Protein AF-A0A2R6FNK0-F1 (afdb_monomer_lite)

Sequence (117 aa):
MFEALPGGGLLVFLFFALIVTWIVTSADTSTLTVAILGTKPGVAPETGSRIFWGVLQGAFGFGLIVVGGGNALQSAAVITGGPFGVIALIGVVGLIWTVHDTETAGEGTPGVESGDD

Secondary structure (DSSP, 8-state):
-GGGSTTHHHHHHHHHHHHHHHHHHHHHHHHHHHHHHTS-TTSPPPHHHHHHHHHHHHHHHHHHHHHHHHHHHHHHHHHHHHHHHHHHHHHHHHHHHHHHHHHHGGG----------

pLDDT: mean 81.2, std 12.29, range [53.31, 95.69]

Structure (mmCIF, N/CA/C/O backbone):
data_AF-A0A2R6FNK0-F1
#
_entry.id   AF-A0A2R6FNK0-F1
#
loop_
_atom_site.group_PDB
_atom_site.id
_atom_site.type_symbol
_atom_site.label_atom_id
_atom_site.label_alt_id
_atom_site.label_comp_id
_atom_site.label_asym_id
_atom_site.label_entity_id
_atom_site.label_seq_id
_atom_site.pdbx_PDB_ins_code
_atom_site.Cartn_x
_atom_site.Cartn_y
_atom_site.Cartn_z
_atom_site.occupancy
_atom_site.B_iso_or_equiv
_atom_site.auth_seq_id
_atom_site.auth_comp_id
_atom_site.auth_asym_id
_atom_site.auth_atom_id
_atom_site.pdbx_PDB_model_num
ATOM 1 N N . MET A 1 1 ? -1.220 7.413 -27.042 1.00 66.19 1 MET A N 1
ATOM 2 C CA . MET A 1 1 ? -2.007 8.663 -26.899 1.00 66.19 1 MET A CA 1
ATOM 3 C C . MET A 1 1 ? -1.101 9.890 -26.786 1.00 66.19 1 MET A C 1
ATOM 5 O O . MET A 1 1 ? -1.241 10.777 -27.611 1.00 66.19 1 MET A O 1
ATOM 9 N N . PHE A 1 2 ? -0.133 9.934 -25.859 1.00 70.56 2 PHE A N 1
ATOM 10 C CA . PHE A 1 2 ? 0.808 11.067 -25.734 1.00 70.56 2 PHE A CA 1
ATOM 11 C C . PHE A 1 2 ? 1.788 11.239 -26.906 1.00 70.56 2 PHE A C 1
ATOM 13 O O . PHE A 1 2 ? 2.264 12.339 -27.143 1.00 70.56 2 PHE A O 1
ATOM 20 N N . GLU A 1 3 ? 2.035 10.184 -27.681 1.00 67.06 3 GLU A N 1
ATOM 21 C CA . GLU A 1 3 ? 2.871 10.210 -28.893 1.00 67.06 3 GLU A CA 1
ATOM 22 C C . GLU A 1 3 ? 2.307 11.091 -30.023 1.00 67.06 3 GLU A C 1
ATOM 24 O O . GLU A 1 3 ? 3.047 11.502 -30.908 1.00 67.06 3 GLU A O 1
ATOM 29 N N . ALA A 1 4 ? 1.008 11.415 -29.979 1.00 76.75 4 ALA A N 1
ATOM 30 C CA . ALA A 1 4 ? 0.350 12.277 -30.961 1.00 76.75 4 ALA A CA 1
ATOM 31 C C . ALA A 1 4 ? 0.533 13.785 -30.682 1.00 76.75 4 ALA A C 1
ATOM 33 O O . ALA A 1 4 ? 0.077 14.611 -31.470 1.00 76.75 4 ALA A O 1
ATOM 34 N N . LEU A 1 5 ? 1.172 14.159 -29.565 1.00 79.38 5 LEU A N 1
ATOM 35 C CA . LEU A 1 5 ? 1.428 15.551 -29.185 1.00 79.38 5 LEU A CA 1
ATOM 36 C C . LEU A 1 5 ? 2.870 15.963 -29.534 1.00 79.38 5 LEU A C 1
ATOM 38 O O . LEU A 1 5 ? 3.796 15.171 -29.328 1.00 79.38 5 LEU A O 1
ATOM 42 N N . PRO A 1 6 ? 3.108 17.206 -29.996 1.00 70.19 6 PRO A N 1
ATOM 43 C CA . PRO A 1 6 ? 4.465 17.725 -30.145 1.00 70.19 6 PRO A CA 1
ATOM 44 C C . PRO A 1 6 ? 5.153 17.738 -28.768 1.00 70.19 6 PRO A C 1
ATOM 46 O O . PRO A 1 6 ? 4.650 18.339 -27.823 1.00 70.19 6 PRO A O 1
ATOM 49 N N . GLY A 1 7 ? 6.276 17.022 -28.631 1.00 79.88 7 GLY A N 1
ATOM 50 C CA . GLY A 1 7 ? 6.941 16.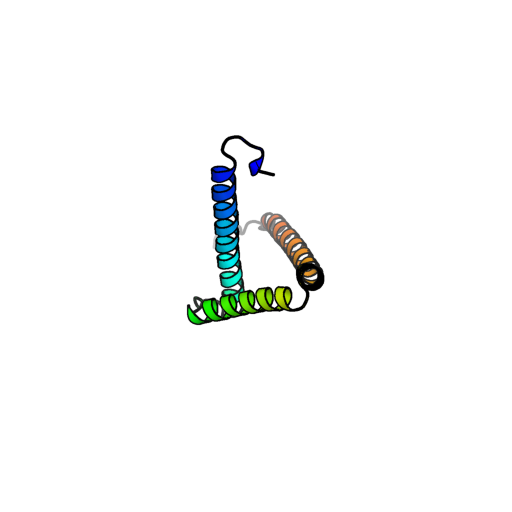793 -27.336 1.00 79.88 7 GLY A CA 1
ATOM 51 C C . GLY A 1 7 ? 6.451 15.559 -26.558 1.00 79.88 7 GLY A C 1
ATOM 52 O O . GLY A 1 7 ? 6.813 15.385 -25.393 1.00 79.88 7 GLY A O 1
ATOM 53 N N . GLY A 1 8 ? 5.672 14.676 -27.192 1.00 79.25 8 GLY A N 1
ATOM 54 C CA . GLY A 1 8 ? 5.079 13.480 -26.586 1.00 79.25 8 GLY A CA 1
ATOM 55 C C . GLY A 1 8 ? 6.053 12.569 -25.836 1.00 79.25 8 GLY A C 1
ATOM 56 O 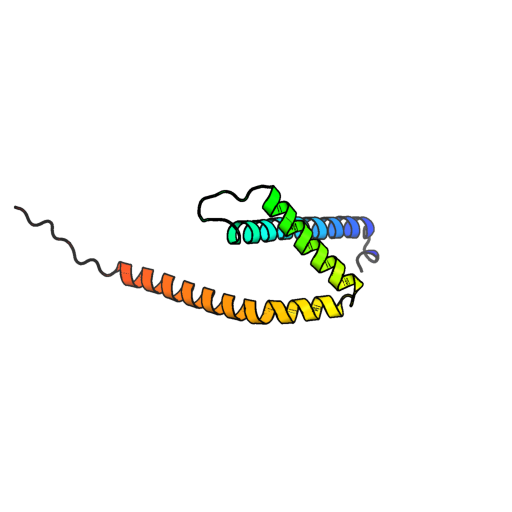O . GLY A 1 8 ? 5.707 12.060 -24.775 1.00 79.25 8 GLY A O 1
ATOM 57 N N . GLY A 1 9 ? 7.293 12.421 -26.315 1.00 83.00 9 GLY A N 1
ATOM 58 C CA . GLY A 1 9 ? 8.316 11.619 -25.632 1.00 83.00 9 GLY A CA 1
ATOM 59 C C . GLY A 1 9 ? 8.661 12.130 -24.226 1.00 83.00 9 GLY A C 1
ATOM 60 O O . GLY A 1 9 ? 8.759 11.337 -23.290 1.00 83.00 9 GLY A O 1
ATOM 61 N N . LEU A 1 10 ? 8.766 13.453 -24.045 1.00 87.38 10 LEU A N 1
ATOM 62 C CA . LEU A 1 10 ? 9.017 14.059 -22.731 1.00 87.38 10 LEU A CA 1
ATOM 63 C C . LEU A 1 10 ? 7.808 13.886 -21.802 1.00 87.38 10 LEU A C 1
ATOM 65 O O . LEU A 1 10 ? 7.973 13.587 -20.622 1.00 87.38 10 LEU A O 1
ATOM 69 N N . LEU A 1 11 ? 6.593 14.030 -22.340 1.00 88.62 11 LEU A N 1
ATOM 70 C CA . LEU A 1 11 ? 5.355 13.831 -21.583 1.00 88.62 11 LEU A CA 1
ATOM 71 C C . LEU A 1 11 ? 5.185 12.377 -21.134 1.00 88.62 11 LEU A C 1
ATOM 73 O O . LEU A 1 11 ? 4.793 12.151 -19.995 1.00 88.62 11 LEU A O 1
ATOM 77 N N . VAL A 1 12 ? 5.521 11.397 -21.980 1.00 90.19 12 VAL A N 1
ATOM 78 C CA . VAL A 1 12 ? 5.518 9.972 -21.603 1.00 90.19 12 VAL A CA 1
ATOM 79 C C . VAL A 1 12 ? 6.504 9.715 -20.468 1.00 90.19 12 VAL A C 1
ATOM 81 O O . VAL A 1 12 ? 6.143 9.059 -19.494 1.00 90.19 12 VAL A O 1
ATOM 84 N N . PHE A 1 13 ? 7.720 10.261 -20.559 1.00 90.00 13 PHE A N 1
ATOM 85 C CA . PHE A 1 13 ? 8.716 10.132 -19.498 1.00 90.00 13 PHE A CA 1
ATOM 86 C C . PHE A 1 13 ? 8.227 10.738 -18.176 1.00 90.00 13 PHE A C 1
ATOM 88 O O . PHE A 1 13 ? 8.274 10.078 -17.138 1.00 90.00 13 PHE A O 1
ATOM 95 N N . LEU A 1 14 ? 7.711 11.970 -18.214 1.00 92.19 14 LEU A N 1
ATOM 96 C CA . LEU A 1 14 ? 7.224 12.663 -17.023 1.00 92.19 14 LEU A CA 1
ATOM 97 C C . LEU A 1 14 ? 6.013 11.950 -16.408 1.00 92.19 14 LEU A C 1
ATOM 99 O O . LEU A 1 14 ? 5.939 11.792 -15.194 1.00 92.19 14 LEU A O 1
ATOM 103 N N . PHE A 1 15 ? 5.089 11.475 -17.242 1.00 91.38 15 PHE A N 1
ATOM 104 C CA . PHE A 1 15 ? 3.918 10.719 -16.808 1.00 91.38 15 PHE A CA 1
ATOM 105 C C . PHE A 1 15 ? 4.305 9.381 -16.172 1.00 91.38 15 PHE A C 1
ATOM 107 O O . PHE A 1 15 ? 3.781 9.022 -15.119 1.00 91.38 15 PHE A O 1
ATOM 114 N N . PHE A 1 16 ? 5.260 8.666 -16.768 1.00 92.94 16 PHE A N 1
ATOM 115 C CA . PHE A 1 16 ? 5.793 7.437 -16.191 1.00 92.94 16 PHE A CA 1
ATOM 116 C C . P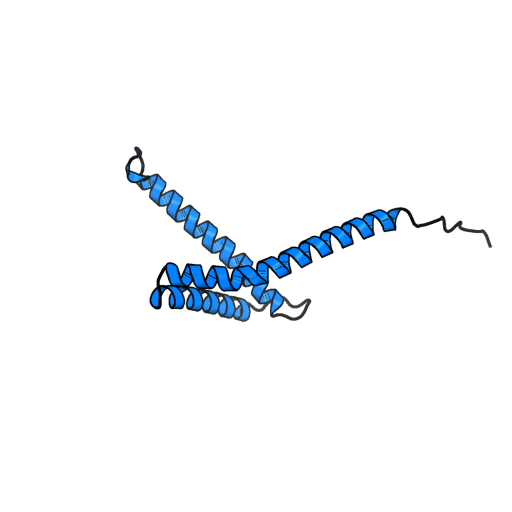HE A 1 16 ? 6.453 7.696 -14.832 1.00 92.94 16 PHE A C 1
ATOM 118 O O . PHE A 1 16 ? 6.138 7.006 -13.864 1.00 92.94 16 PHE A O 1
ATOM 125 N N . ALA A 1 17 ? 7.301 8.725 -14.732 1.00 94.31 17 ALA A N 1
ATOM 126 C CA . ALA A 1 17 ? 7.916 9.122 -13.468 1.00 94.31 17 ALA A CA 1
ATOM 127 C C . ALA A 1 17 ? 6.857 9.459 -12.405 1.00 94.31 17 ALA A C 1
ATOM 129 O O . ALA A 1 17 ? 6.961 9.000 -11.271 1.00 94.31 17 ALA A O 1
ATOM 130 N N . LEU A 1 18 ? 5.801 10.182 -12.788 1.00 94.25 18 LEU A N 1
ATOM 131 C CA . LEU A 1 18 ? 4.699 10.539 -11.899 1.00 94.25 18 LEU A CA 1
ATOM 132 C C . LEU A 1 18 ? 3.976 9.301 -11.352 1.00 94.25 18 LEU A C 1
ATOM 134 O O . LEU A 1 18 ? 3.746 9.212 -10.147 1.00 94.25 18 LEU A O 1
ATOM 138 N N . ILE A 1 19 ? 3.649 8.336 -12.220 1.00 94.50 19 ILE A N 1
ATOM 139 C CA . ILE A 1 19 ? 3.014 7.076 -11.810 1.00 94.50 19 ILE A CA 1
ATOM 140 C C . ILE A 1 19 ? 3.926 6.318 -10.849 1.00 94.50 19 ILE A C 1
ATOM 142 O O . ILE A 1 19 ? 3.463 5.870 -9.802 1.00 94.50 19 ILE A O 1
ATOM 146 N N . VAL A 1 20 ? 5.215 6.190 -11.172 1.00 94.50 20 VAL A N 1
ATOM 147 C CA . VAL A 1 20 ? 6.173 5.473 -10.321 1.00 94.50 20 VAL A CA 1
ATOM 148 C C . VAL A 1 20 ? 6.273 6.131 -8.946 1.00 94.50 20 VAL A C 1
ATOM 150 O O . VAL A 1 20 ? 6.143 5.438 -7.940 1.00 94.50 20 VAL A O 1
ATOM 153 N N . THR A 1 21 ? 6.443 7.453 -8.875 1.00 93.88 21 THR A N 1
ATOM 154 C CA . THR A 1 21 ? 6.509 8.171 -7.594 1.00 93.88 21 THR A CA 1
ATOM 155 C C . THR A 1 21 ? 5.214 8.025 -6.801 1.00 93.88 21 THR A C 1
ATOM 157 O O . THR A 1 21 ? 5.267 7.718 -5.613 1.00 93.88 21 THR A O 1
ATOM 160 N N . TRP A 1 22 ? 4.056 8.175 -7.447 1.00 93.56 22 TRP A N 1
ATOM 161 C CA . TRP A 1 22 ? 2.759 8.021 -6.789 1.00 93.56 22 TRP A CA 1
ATOM 162 C C . TRP A 1 22 ? 2.579 6.614 -6.201 1.00 93.56 22 TRP A C 1
ATOM 164 O O . TRP A 1 22 ? 2.177 6.476 -5.045 1.00 93.56 22 TRP A O 1
ATOM 174 N N . ILE A 1 23 ? 2.958 5.576 -6.954 1.00 90.38 23 ILE A N 1
ATOM 175 C CA . ILE A 1 23 ? 2.922 4.187 -6.485 1.00 90.38 23 ILE A CA 1
ATOM 176 C C . ILE A 1 23 ? 3.881 3.975 -5.311 1.00 90.38 23 ILE A C 1
ATOM 178 O O . ILE A 1 23 ? 3.481 3.373 -4.320 1.00 90.38 23 ILE A O 1
ATOM 182 N N . VAL A 1 24 ? 5.120 4.474 -5.380 1.00 88.75 24 VAL A N 1
ATOM 183 C CA . VAL A 1 24 ? 6.116 4.298 -4.307 1.00 88.75 24 VAL A CA 1
ATOM 184 C C . VAL A 1 24 ? 5.667 4.983 -3.017 1.00 88.75 24 VAL A C 1
ATOM 186 O O . VAL A 1 24 ? 5.700 4.363 -1.955 1.00 88.75 24 VAL A O 1
ATOM 189 N N . THR A 1 25 ? 5.196 6.227 -3.093 1.00 93.19 25 THR A N 1
ATOM 190 C CA . THR A 1 25 ? 4.714 6.958 -1.913 1.00 93.19 25 THR A CA 1
ATOM 191 C C . THR A 1 25 ? 3.449 6.319 -1.335 1.00 93.19 25 THR A C 1
ATOM 193 O O . THR A 1 25 ? 3.331 6.196 -0.118 1.00 93.19 25 THR A O 1
ATOM 196 N N . SER A 1 26 ? 2.526 5.853 -2.183 1.00 92.12 26 SER A N 1
ATOM 197 C CA . SER A 1 26 ? 1.339 5.117 -1.727 1.00 92.12 26 SER A CA 1
ATOM 198 C C . SER A 1 26 ? 1.692 3.758 -1.112 1.00 92.12 26 SER A C 1
ATOM 200 O O . SER A 1 26 ? 1.021 3.304 -0.185 1.00 92.12 26 SER A O 1
ATOM 202 N N . ALA A 1 27 ? 2.718 3.082 -1.627 1.00 87.62 27 ALA A N 1
ATOM 203 C CA . ALA A 1 27 ? 3.161 1.799 -1.099 1.00 87.62 27 ALA A CA 1
ATOM 204 C C . ALA A 1 27 ? 3.828 1.960 0.275 1.00 87.62 27 ALA A C 1
ATOM 206 O O . ALA A 1 27 ? 3.565 1.151 1.172 1.00 87.62 27 ALA A O 1
ATOM 207 N N . ASP A 1 28 ? 4.630 3.010 0.464 1.00 86.44 28 ASP A N 1
ATOM 208 C CA . ASP A 1 28 ? 5.285 3.314 1.740 1.00 86.44 28 ASP A CA 1
ATOM 209 C C . ASP A 1 28 ? 4.261 3.523 2.867 1.00 86.44 28 ASP A C 1
ATOM 211 O O . ASP A 1 28 ? 4.335 2.856 3.904 1.00 86.44 28 ASP A O 1
ATOM 215 N N . THR A 1 29 ? 3.222 4.335 2.629 1.00 88.81 29 THR A N 1
ATOM 216 C CA . THR A 1 29 ? 2.155 4.558 3.621 1.00 88.81 29 THR A CA 1
ATOM 217 C C . THR A 1 29 ? 1.374 3.278 3.926 1.00 88.81 29 THR A C 1
ATOM 219 O O . THR A 1 29 ? 1.104 3.000 5.095 1.00 88.81 29 THR A O 1
ATOM 222 N N . SER A 1 30 ? 1.086 2.444 2.917 1.00 83.44 30 SER A N 1
ATOM 223 C CA . SER A 1 30 ? 0.392 1.159 3.119 1.00 83.44 30 SER A CA 1
ATOM 224 C C . SER A 1 30 ? 1.204 0.179 3.974 1.00 83.44 30 SER A C 1
ATOM 226 O O . SER A 1 30 ? 0.676 -0.435 4.903 1.00 83.44 30 SER A O 1
ATOM 228 N N . THR A 1 31 ? 2.511 0.088 3.721 1.00 84.12 31 THR A N 1
ATOM 229 C CA . THR A 1 31 ? 3.414 -0.819 4.442 1.00 84.12 31 THR A CA 1
ATOM 230 C C . THR A 1 31 ? 3.595 -0.361 5.882 1.00 84.12 31 THR A C 1
ATOM 232 O O . THR A 1 31 ? 3.626 -1.180 6.802 1.00 84.12 31 THR A O 1
ATOM 235 N N . LEU A 1 32 ? 3.663 0.954 6.097 1.00 82.50 32 LEU A N 1
ATOM 236 C CA . LEU A 1 32 ? 3.734 1.539 7.427 1.00 82.50 32 LEU A CA 1
ATOM 237 C C . LEU A 1 32 ? 2.465 1.252 8.240 1.00 82.50 32 LEU A C 1
ATOM 239 O O . LEU A 1 32 ? 2.583 0.815 9.384 1.00 82.50 32 LEU A O 1
ATOM 243 N N . THR A 1 33 ? 1.270 1.426 7.668 1.00 84.38 33 THR A N 1
ATOM 244 C CA . THR A 1 33 ? 0.011 1.114 8.366 1.00 84.38 33 THR A CA 1
ATOM 245 C C . THR A 1 33 ? -0.065 -0.362 8.756 1.00 84.38 33 THR A C 1
ATOM 247 O O . THR A 1 33 ? -0.378 -0.666 9.906 1.00 84.38 33 THR A O 1
ATOM 250 N N . VAL A 1 34 ? 0.279 -1.281 7.848 1.00 81.88 34 VAL A N 1
ATOM 251 C CA . VAL A 1 34 ? 0.294 -2.726 8.140 1.00 81.88 34 VAL A CA 1
ATOM 252 C C . VAL A 1 34 ? 1.314 -3.063 9.230 1.00 81.88 34 VAL A C 1
ATOM 254 O O . VAL A 1 34 ? 1.000 -3.806 10.161 1.00 81.88 34 VAL A O 1
ATOM 257 N N . ALA A 1 35 ? 2.513 -2.478 9.167 1.00 78.56 35 ALA A N 1
ATOM 258 C CA . ALA A 1 35 ? 3.538 -2.684 10.184 1.00 78.56 35 ALA A CA 1
ATOM 259 C C . ALA A 1 35 ? 3.082 -2.182 11.563 1.00 78.56 35 ALA A C 1
ATOM 261 O O . ALA A 1 35 ? 3.342 -2.855 12.555 1.00 78.56 35 ALA A O 1
ATOM 262 N N . ILE A 1 36 ? 2.369 -1.052 11.630 1.00 81.00 36 ILE A N 1
ATOM 263 C CA . ILE A 1 36 ? 1.810 -0.529 12.885 1.00 81.00 36 ILE A CA 1
ATOM 264 C C . ILE A 1 36 ? 0.717 -1.459 13.424 1.00 81.00 36 ILE A C 1
ATOM 266 O O . ILE A 1 36 ? 0.772 -1.814 14.600 1.00 81.00 36 ILE A O 1
ATOM 270 N N . LEU A 1 37 ? -0.220 -1.909 12.577 1.00 80.62 37 LEU A N 1
ATOM 271 C CA . LEU A 1 37 ? -1.285 -2.849 12.965 1.00 80.62 37 LEU A CA 1
ATOM 272 C C . LEU A 1 37 ? -0.733 -4.177 13.511 1.00 80.62 37 LEU A C 1
ATOM 274 O O . LEU A 1 37 ? -1.343 -4.780 14.390 1.00 80.62 37 LEU A O 1
ATOM 278 N N . GLY A 1 38 ? 0.423 -4.623 13.011 1.00 73.94 38 GLY A N 1
ATOM 279 C CA . GLY A 1 38 ? 1.112 -5.828 13.482 1.00 73.94 38 GLY A CA 1
ATOM 280 C C . GLY A 1 38 ? 1.995 -5.630 14.721 1.00 73.94 38 GLY A C 1
ATOM 281 O O . GLY A 1 38 ? 2.566 -6.604 15.211 1.00 73.94 38 GLY A O 1
ATOM 282 N N . THR A 1 39 ? 2.143 -4.403 15.228 1.00 73.06 39 THR A N 1
ATOM 283 C CA . THR A 1 39 ? 3.011 -4.087 16.377 1.00 73.06 39 THR A CA 1
ATOM 284 C C . THR A 1 39 ? 2.226 -3.699 17.622 1.00 73.06 39 THR A C 1
ATOM 286 O O . THR A 1 39 ? 1.075 -3.275 17.565 1.00 73.06 39 THR A O 1
ATOM 289 N N . LYS A 1 40 ? 2.860 -3.864 18.788 1.00 67.12 40 LYS A N 1
ATOM 290 C CA . LYS A 1 40 ? 2.267 -3.507 20.077 1.00 67.12 40 LYS A CA 1
ATOM 291 C C . LYS A 1 40 ? 2.122 -1.976 20.180 1.00 67.12 40 LYS A C 1
ATOM 293 O O . LYS A 1 40 ? 3.055 -1.272 19.783 1.00 67.12 40 LYS A O 1
ATOM 298 N N . PRO A 1 41 ? 1.012 -1.451 20.737 1.00 58.78 41 PRO A N 1
ATOM 299 C CA . PRO A 1 41 ? 0.818 -0.011 20.894 1.00 58.78 41 PRO A CA 1
ATOM 300 C C . PRO A 1 41 ? 2.015 0.634 21.606 1.00 58.78 41 PRO A C 1
ATOM 302 O O . PRO A 1 41 ? 2.413 0.177 22.676 1.00 58.78 41 PRO A O 1
ATOM 305 N N . GLY A 1 42 ? 2.597 1.676 21.007 1.00 61.72 42 GLY A N 1
ATOM 306 C CA . GLY A 1 42 ? 3.709 2.437 21.591 1.00 61.72 42 GLY A CA 1
ATOM 307 C C . GLY A 1 42 ? 5.125 1.963 21.234 1.00 61.72 42 GLY A C 1
ATOM 308 O O . GLY A 1 42 ? 6.083 2.577 21.697 1.00 61.72 42 GLY A O 1
ATOM 309 N N . VAL A 1 43 ? 5.291 0.928 20.403 1.00 62.78 43 VAL A N 1
ATOM 310 C CA . VAL A 1 43 ? 6.611 0.497 19.902 1.00 62.78 43 VAL A CA 1
ATOM 311 C C . VAL A 1 43 ? 6.737 0.855 18.423 1.00 62.78 43 VAL A C 1
ATOM 313 O O . VAL A 1 43 ? 5.889 0.482 17.617 1.00 62.78 43 VAL A O 1
ATOM 316 N N . ALA A 1 44 ? 7.792 1.586 18.049 1.00 60.31 44 ALA A N 1
ATOM 317 C CA . ALA A 1 44 ? 8.056 1.897 16.647 1.00 60.31 44 ALA A CA 1
ATOM 318 C C . ALA A 1 44 ? 8.303 0.592 15.859 1.00 60.31 44 ALA A C 1
ATOM 320 O O . ALA A 1 44 ? 9.122 -0.219 16.297 1.00 60.31 44 ALA A O 1
ATOM 321 N N . PRO A 1 45 ? 7.639 0.375 14.705 1.00 61.19 45 PRO A N 1
ATOM 322 C CA . PRO A 1 45 ? 7.821 -0.847 13.938 1.00 61.19 45 PRO A CA 1
ATOM 323 C C . PRO A 1 45 ? 9.267 -0.975 13.474 1.00 61.19 45 PRO A C 1
ATOM 325 O O . PRO A 1 45 ? 9.759 -0.107 12.745 1.00 61.19 45 PRO A O 1
ATOM 328 N N . GLU A 1 46 ? 9.916 -2.061 13.892 1.00 69.12 46 GLU A N 1
ATOM 329 C CA . GLU A 1 46 ? 11.288 -2.406 13.533 1.00 69.12 46 GLU A CA 1
ATOM 330 C C . GLU A 1 46 ? 11.420 -2.514 12.005 1.00 69.12 46 GLU A C 1
ATOM 332 O O . GLU A 1 46 ? 10.538 -3.058 11.329 1.00 69.12 46 GLU A O 1
ATOM 337 N N . THR A 1 47 ? 12.514 -1.991 11.440 1.00 70.25 47 THR A N 1
ATOM 338 C CA . THR A 1 47 ? 12.742 -1.919 9.983 1.00 70.25 47 THR A CA 1
ATOM 339 C C . THR A 1 47 ? 12.574 -3.279 9.289 1.00 70.25 47 THR A C 1
ATOM 341 O O . THR A 1 47 ? 12.101 -3.335 8.155 1.00 70.25 47 THR A O 1
ATOM 344 N N . GLY A 1 48 ? 12.870 -4.385 9.985 1.00 71.56 48 GLY A N 1
ATOM 345 C CA . GLY A 1 48 ? 12.673 -5.748 9.481 1.00 71.56 48 GLY A CA 1
ATOM 346 C C . GLY A 1 48 ? 11.208 -6.116 9.210 1.00 71.56 48 GLY A C 1
ATOM 347 O O . GLY A 1 48 ? 10.918 -6.723 8.181 1.00 71.56 48 GLY A O 1
ATOM 348 N N . SER A 1 49 ? 10.272 -5.691 10.067 1.00 70.50 49 SER A N 1
ATOM 349 C CA . SER A 1 49 ? 8.834 -5.941 9.871 1.00 70.50 49 SER A CA 1
ATOM 350 C C . SER A 1 49 ? 8.316 -5.218 8.624 1.00 70.50 49 SER A C 1
ATOM 352 O O . SER A 1 49 ? 7.598 -5.797 7.812 1.00 70.50 49 SER A O 1
ATOM 354 N N . ARG A 1 50 ? 8.766 -3.977 8.398 1.00 73.12 50 ARG A N 1
ATOM 355 C CA . ARG A 1 50 ? 8.387 -3.186 7.214 1.00 73.12 50 ARG A CA 1
ATOM 356 C C . ARG A 1 50 ? 8.843 -3.845 5.915 1.00 73.12 50 ARG A C 1
ATOM 358 O O . ARG A 1 50 ? 8.059 -3.959 4.979 1.00 73.12 50 ARG A O 1
ATOM 365 N N . ILE A 1 51 ? 10.091 -4.313 5.867 1.00 78.88 51 ILE A N 1
ATOM 366 C CA . ILE A 1 51 ? 10.637 -4.986 4.680 1.00 78.88 51 ILE A CA 1
ATOM 367 C C . ILE A 1 51 ? 9.906 -6.309 4.431 1.00 78.88 51 ILE A C 1
ATOM 369 O O . ILE A 1 51 ? 9.542 -6.589 3.291 1.00 78.88 51 ILE A O 1
ATOM 373 N N . PHE A 1 52 ? 9.644 -7.094 5.481 1.00 81.94 52 PHE A N 1
ATOM 374 C CA . PHE A 1 52 ? 8.894 -8.345 5.366 1.00 81.94 52 PHE A CA 1
ATOM 375 C C . PHE A 1 52 ? 7.505 -8.122 4.751 1.00 81.94 52 PHE A C 1
ATOM 377 O O . PHE A 1 52 ? 7.161 -8.775 3.764 1.00 81.94 52 PHE A O 1
ATOM 384 N N . TRP A 1 53 ? 6.739 -7.159 5.273 1.00 79.81 53 TRP A N 1
ATOM 385 C CA . TRP A 1 53 ? 5.405 -6.843 4.757 1.00 79.81 53 TRP A CA 1
ATOM 386 C C . TRP A 1 53 ? 5.437 -6.259 3.340 1.00 79.81 53 TRP A C 1
ATOM 388 O O . TRP A 1 53 ? 4.620 -6.651 2.506 1.00 79.81 53 TRP A O 1
ATOM 398 N N . GLY A 1 54 ? 6.412 -5.399 3.028 1.00 82.50 54 GLY A N 1
ATOM 399 C CA . GLY A 1 54 ? 6.585 -4.850 1.681 1.00 82.50 54 GLY A CA 1
ATOM 400 C C . GLY A 1 54 ? 6.905 -5.926 0.637 1.00 82.50 54 GLY A C 1
ATOM 401 O O . GLY A 1 54 ? 6.279 -5.971 -0.425 1.00 82.50 54 GLY A O 1
ATOM 402 N N . VAL A 1 55 ? 7.829 -6.842 0.949 1.00 85.81 55 VAL A N 1
ATOM 403 C CA . VAL A 1 55 ? 8.183 -7.963 0.060 1.00 85.81 55 VAL A CA 1
ATOM 404 C C . VAL A 1 55 ? 7.006 -8.920 -0.106 1.00 85.81 55 VAL A C 1
ATOM 40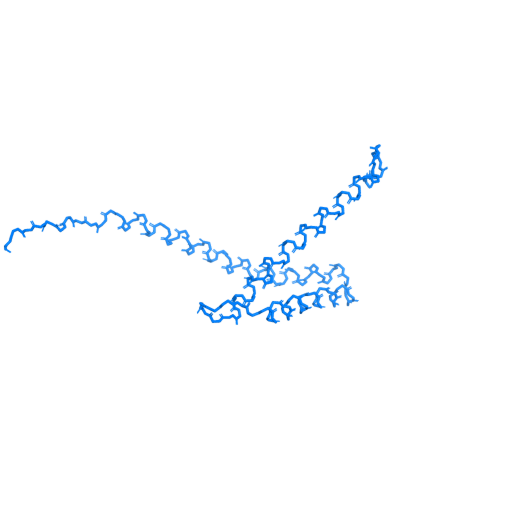6 O O . VAL A 1 55 ? 6.726 -9.344 -1.226 1.00 85.81 55 VAL A O 1
ATOM 409 N N . LEU A 1 56 ? 6.282 -9.227 0.973 1.00 87.00 56 LEU A N 1
ATOM 410 C CA . LEU A 1 56 ? 5.113 -10.103 0.919 1.00 87.00 56 LEU A CA 1
ATOM 411 C C . LEU A 1 56 ? 4.007 -9.526 0.017 1.00 87.00 56 LEU A C 1
ATOM 413 O O . LEU A 1 56 ? 3.450 -10.252 -0.807 1.00 87.00 56 LEU A O 1
ATOM 417 N N . GLN A 1 57 ? 3.728 -8.223 0.123 1.00 86.19 57 GLN A N 1
ATOM 418 C CA . GLN A 1 57 ? 2.731 -7.539 -0.708 1.00 86.19 57 GLN A CA 1
ATOM 419 C C . GLN A 1 57 ? 3.151 -7.501 -2.188 1.00 86.19 57 GLN A C 1
ATOM 421 O O . GLN A 1 57 ? 2.332 -7.759 -3.075 1.00 86.19 57 GLN A O 1
ATOM 426 N N . GLY A 1 58 ? 4.438 -7.260 -2.461 1.00 84.88 58 GLY A N 1
ATOM 427 C CA . GLY A 1 58 ? 5.000 -7.331 -3.812 1.00 84.88 58 GLY A CA 1
ATOM 428 C C . GLY A 1 58 ? 4.930 -8.738 -4.414 1.00 84.88 58 GLY A C 1
ATOM 429 O O . GLY A 1 58 ? 4.527 -8.898 -5.568 1.00 84.88 58 GLY A O 1
ATOM 430 N N . ALA A 1 59 ? 5.249 -9.766 -3.624 1.00 88.62 59 ALA A N 1
ATOM 431 C CA . ALA A 1 59 ? 5.177 -11.164 -4.043 1.00 88.62 59 ALA A CA 1
ATOM 432 C C . ALA A 1 59 ? 3.739 -11.593 -4.374 1.00 88.62 59 ALA A C 1
ATOM 434 O O . ALA A 1 59 ? 3.521 -12.274 -5.376 1.00 88.62 59 ALA A O 1
ATOM 435 N N . PHE A 1 60 ? 2.754 -11.147 -3.588 1.00 86.88 60 PHE A N 1
ATOM 436 C CA . PHE A 1 60 ? 1.337 -11.385 -3.871 1.00 86.88 60 PHE A CA 1
ATOM 437 C C . PHE A 1 60 ? 0.906 -10.767 -5.205 1.00 86.88 60 PHE A C 1
ATOM 439 O O . PHE A 1 60 ? 0.303 -11.449 -6.037 1.00 86.88 60 PHE A O 1
ATOM 446 N N . GLY A 1 61 ? 1.249 -9.496 -5.436 1.00 84.44 61 GLY A N 1
ATOM 447 C CA . GLY A 1 61 ? 0.926 -8.804 -6.686 1.00 84.44 61 GLY A CA 1
ATOM 448 C C . GLY A 1 61 ? 1.575 -9.467 -7.901 1.00 84.44 61 GLY A C 1
ATOM 449 O O . GLY A 1 61 ? 0.901 -9.739 -8.896 1.00 84.44 61 GLY A O 1
ATOM 450 N N . PHE A 1 62 ? 2.865 -9.798 -7.800 1.00 87.81 62 PHE A N 1
ATOM 451 C CA . PHE A 1 62 ? 3.589 -10.496 -8.860 1.00 87.81 62 PHE A CA 1
ATOM 452 C C . PHE A 1 62 ? 2.994 -11.883 -9.145 1.00 87.81 62 PHE A C 1
ATOM 454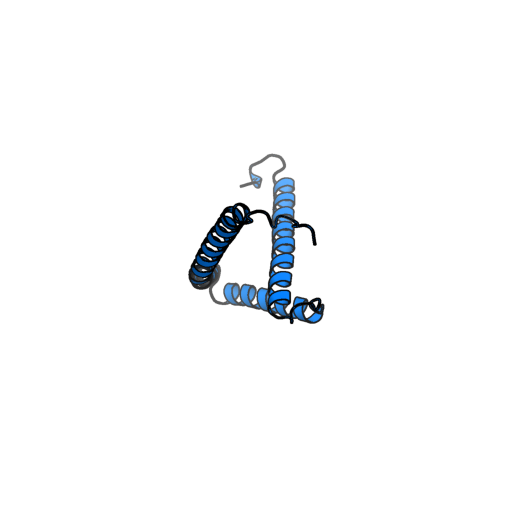 O O . PHE A 1 62 ? 2.746 -12.221 -10.302 1.00 87.81 62 PHE A O 1
ATOM 461 N N . GLY A 1 63 ? 2.696 -12.661 -8.101 1.00 87.69 63 GLY A N 1
ATOM 462 C CA . GLY A 1 63 ? 2.095 -13.989 -8.232 1.00 87.69 63 GLY A CA 1
ATOM 463 C C . GLY A 1 63 ? 0.738 -13.963 -8.940 1.00 87.69 63 GLY A C 1
ATOM 464 O O . GLY A 1 63 ? 0.494 -14.780 -9.827 1.00 87.69 63 GLY A O 1
ATOM 465 N N . LEU A 1 64 ? -0.124 -12.994 -8.619 1.00 85.75 64 LEU A N 1
ATOM 466 C CA . LEU A 1 64 ? -1.437 -12.854 -9.262 1.00 85.75 64 LEU A CA 1
ATOM 467 C C . LEU A 1 64 ? -1.331 -12.512 -10.751 1.00 85.75 64 LEU A C 1
ATOM 469 O O . LEU A 1 64 ? -2.061 -13.084 -11.566 1.00 85.75 64 LEU A O 1
ATOM 473 N N . ILE A 1 65 ? -0.401 -11.624 -11.113 1.00 87.56 65 ILE A N 1
ATOM 474 C CA . ILE A 1 65 ? -0.154 -11.267 -12.514 1.00 87.56 65 ILE A CA 1
ATOM 475 C C . ILE A 1 65 ? 0.318 -12.495 -13.300 1.00 87.56 65 ILE A C 1
ATOM 477 O O . ILE A 1 65 ? -0.178 -12.733 -14.401 1.00 87.56 65 ILE A O 1
ATOM 481 N N . VAL A 1 66 ? 1.229 -13.293 -12.735 1.00 89.94 66 VAL A N 1
ATOM 482 C CA . VAL A 1 66 ? 1.761 -14.496 -13.396 1.00 89.94 66 VAL A CA 1
ATOM 483 C C . VAL A 1 66 ? 0.689 -15.575 -13.580 1.00 89.94 66 VAL A C 1
ATOM 485 O O . VAL A 1 66 ? 0.656 -16.220 -14.624 1.00 89.94 66 VAL A O 1
ATOM 488 N N . VAL A 1 67 ? -0.190 -15.778 -12.595 1.00 85.38 67 VAL A N 1
ATOM 489 C CA . VAL A 1 67 ? -1.178 -16.871 -12.625 1.00 85.38 67 VAL A CA 1
ATOM 490 C C . VAL A 1 67 ? -2.385 -16.556 -13.509 1.00 85.38 67 VAL A C 1
ATOM 492 O O . VAL A 1 67 ? -2.865 -17.440 -14.216 1.00 85.38 67 VAL A O 1
ATOM 495 N N . GLY A 1 68 ? -2.902 -15.325 -13.479 1.00 77.31 68 GLY A N 1
ATOM 496 C CA . GLY A 1 68 ? -4.163 -15.008 -14.163 1.00 77.31 68 GLY A CA 1
ATOM 497 C C . GLY A 1 68 ? -4.267 -13.599 -14.744 1.00 77.31 68 GLY A C 1
ATOM 498 O O . GLY A 1 68 ? -5.363 -13.172 -15.119 1.00 77.31 68 GLY A O 1
ATOM 499 N N . GLY A 1 69 ? -3.146 -12.878 -14.839 1.00 84.00 69 GLY A N 1
ATOM 500 C CA . GLY A 1 69 ? -3.070 -11.572 -15.489 1.00 84.00 69 GLY A CA 1
ATOM 501 C C . GLY A 1 69 ? -3.966 -10.505 -14.849 1.00 84.00 69 GLY A C 1
ATOM 502 O O . GLY A 1 69 ? -4.281 -10.544 -13.659 1.00 84.00 69 GLY A O 1
ATOM 503 N N . GLY A 1 70 ? -4.390 -9.525 -15.653 1.00 82.81 70 GLY A N 1
ATOM 504 C CA . GLY A 1 70 ? -5.186 -8.386 -15.175 1.00 82.81 70 GLY A CA 1
ATOM 505 C C . GLY A 1 70 ? -6.559 -8.768 -14.613 1.00 82.81 70 GLY A C 1
ATOM 506 O O . GLY A 1 70 ? -7.008 -8.166 -13.641 1.00 82.81 70 GLY A O 1
ATOM 507 N N . ASN A 1 71 ? -7.196 -9.806 -15.163 1.00 85.19 71 ASN A N 1
ATOM 508 C CA . ASN A 1 71 ? -8.502 -10.266 -14.684 1.00 85.19 71 ASN A CA 1
ATOM 509 C C . ASN A 1 71 ? -8.402 -10.879 -13.285 1.00 85.19 71 ASN A C 1
ATOM 511 O O . ASN A 1 71 ? -9.227 -10.571 -12.429 1.00 85.19 71 ASN A O 1
ATOM 515 N N . ALA A 1 72 ? -7.374 -11.693 -13.019 1.00 85.12 72 ALA A N 1
ATOM 516 C CA . ALA A 1 72 ? -7.163 -12.240 -11.681 1.00 85.12 72 ALA A CA 1
ATOM 517 C C . ALA A 1 72 ? -6.874 -11.141 -10.653 1.00 85.12 72 ALA A C 1
ATOM 519 O O . ALA A 1 72 ? -7.410 -11.186 -9.546 1.00 85.12 72 ALA A O 1
ATOM 520 N N . LEU A 1 73 ? -6.088 -10.127 -11.031 1.00 86.44 73 LEU A N 1
ATOM 521 C CA . LEU A 1 73 ? -5.825 -8.979 -10.166 1.00 86.44 73 LEU A CA 1
ATOM 522 C C . LEU A 1 73 ? -7.113 -8.202 -9.846 1.00 86.44 73 LEU A C 1
ATOM 524 O O . LEU A 1 73 ? -7.348 -7.848 -8.691 1.00 86.44 73 LEU A O 1
ATOM 528 N N . GLN A 1 74 ? -7.977 -7.993 -10.842 1.00 88.50 74 GLN A N 1
ATOM 529 C CA . GLN A 1 74 ? -9.263 -7.322 -10.654 1.00 88.50 74 GLN A CA 1
ATOM 530 C C . GLN A 1 74 ? -10.204 -8.132 -9.755 1.00 88.50 74 GLN A C 1
ATOM 532 O O . GLN A 1 74 ? -10.779 -7.581 -8.818 1.00 88.50 74 GLN A O 1
ATOM 537 N N . SER A 1 75 ? -10.347 -9.439 -9.996 1.00 89.44 75 SER A N 1
ATOM 538 C CA . SER A 1 75 ? -11.187 -10.303 -9.162 1.00 89.44 75 SER A CA 1
ATOM 539 C C . SER A 1 75 ? -10.697 -10.349 -7.715 1.00 89.44 75 SER A C 1
ATOM 541 O O . SER A 1 75 ? -11.508 -10.225 -6.797 1.00 89.44 75 SER A O 1
ATOM 543 N N . ALA A 1 76 ? -9.383 -10.458 -7.501 1.00 88.75 76 ALA A N 1
ATOM 544 C CA . ALA A 1 76 ? -8.797 -10.418 -6.167 1.00 88.75 76 ALA A CA 1
ATOM 545 C C . ALA A 1 76 ? -9.100 -9.089 -5.456 1.00 88.75 76 ALA A C 1
ATOM 547 O O . ALA A 1 76 ? -9.525 -9.108 -4.304 1.00 88.75 76 ALA A O 1
ATOM 548 N N . ALA A 1 77 ? -8.956 -7.953 -6.146 1.00 89.19 77 ALA A N 1
ATOM 549 C CA . ALA A 1 77 ? -9.258 -6.634 -5.590 1.00 89.19 77 ALA A CA 1
ATOM 550 C C . ALA A 1 77 ? -10.744 -6.458 -5.226 1.00 89.19 77 ALA A C 1
ATOM 552 O O . ALA A 1 77 ? -11.056 -5.852 -4.204 1.00 89.19 77 ALA A O 1
ATOM 553 N N . VAL A 1 78 ? -11.671 -6.999 -6.024 1.00 91.94 78 VAL A N 1
ATOM 554 C CA . VAL A 1 78 ? -13.115 -6.916 -5.733 1.00 91.94 78 VAL A CA 1
ATOM 555 C C . VAL A 1 78 ? -13.482 -7.763 -4.513 1.00 91.94 78 VAL A C 1
ATOM 557 O O . VAL A 1 78 ? -14.207 -7.294 -3.634 1.00 91.94 78 VAL A O 1
ATOM 560 N N . ILE A 1 79 ? -12.962 -8.991 -4.432 1.00 93.62 79 ILE A N 1
ATOM 561 C CA . ILE A 1 79 ? -13.262 -9.917 -3.330 1.00 93.62 79 ILE A CA 1
ATOM 562 C C . ILE A 1 79 ? -12.690 -9.404 -2.003 1.00 93.62 79 ILE A C 1
ATOM 564 O O . ILE A 1 79 ? -13.339 -9.551 -0.970 1.00 93.62 79 ILE A O 1
ATOM 568 N N . THR A 1 80 ? -11.506 -8.784 -2.012 1.00 89.75 80 THR A N 1
ATOM 569 C CA . THR A 1 80 ? -10.902 -8.204 -0.800 1.00 89.75 80 THR A CA 1
ATOM 570 C C . THR A 1 80 ? -11.487 -6.833 -0.452 1.00 89.75 80 THR A C 1
ATOM 572 O O . THR A 1 80 ? -11.726 -6.547 0.722 1.00 89.75 80 THR A O 1
ATOM 575 N N . GLY A 1 81 ? -11.771 -5.997 -1.455 1.00 90.12 81 GLY A N 1
ATOM 576 C CA . GLY A 1 81 ? -12.290 -4.642 -1.272 1.00 90.12 81 GLY A CA 1
ATOM 577 C C . GLY A 1 81 ? -13.735 -4.597 -0.776 1.00 90.12 81 GLY A C 1
ATOM 578 O O . GLY A 1 81 ? -14.066 -3.741 0.041 1.00 90.12 81 GLY A O 1
ATOM 579 N N . GLY A 1 82 ? -14.582 -5.536 -1.207 1.00 93.88 82 GLY A N 1
ATOM 580 C CA . GLY A 1 82 ? -15.982 -5.632 -0.777 1.00 93.88 82 GLY A CA 1
ATOM 581 C C . GLY A 1 82 ? 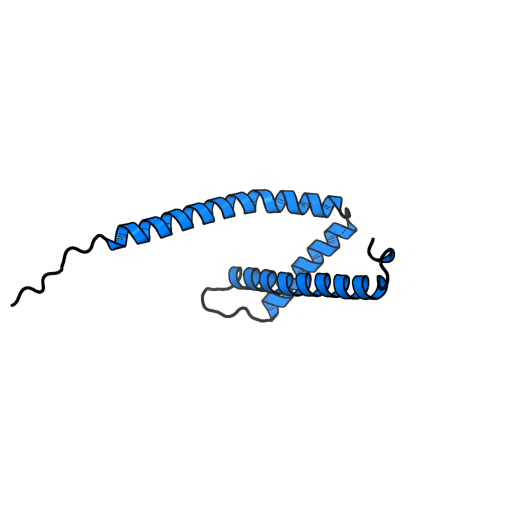-16.174 -5.639 0.750 1.00 93.88 82 GLY A C 1
ATOM 582 O O . GLY A 1 82 ? -16.775 -4.704 1.283 1.00 93.88 82 GLY A O 1
ATOM 583 N N . PRO A 1 83 ? -15.661 -6.646 1.485 1.00 92.94 83 PRO A N 1
ATOM 584 C CA . PRO A 1 83 ? -15.815 -6.716 2.938 1.00 92.94 83 PRO A CA 1
ATOM 585 C C . PRO A 1 83 ? -15.094 -5.575 3.668 1.00 92.94 83 PRO A C 1
ATOM 587 O O . PRO A 1 83 ? -15.619 -5.060 4.655 1.00 92.94 83 PRO A O 1
ATOM 590 N N . PHE A 1 84 ? -13.933 -5.127 3.175 1.00 90.31 84 PHE A N 1
ATOM 591 C CA . PHE A 1 84 ? -13.231 -3.984 3.763 1.00 90.31 84 PHE A CA 1
ATOM 592 C C . PHE A 1 84 ? -14.048 -2.689 3.649 1.00 90.31 84 PHE A C 1
ATOM 594 O O . PHE A 1 84 ? -14.105 -1.914 4.602 1.00 90.31 84 PHE A O 1
ATOM 601 N N . GLY A 1 85 ? -14.753 -2.486 2.532 1.00 92.62 85 GLY A N 1
ATOM 602 C CA . GLY A 1 85 ? -15.662 -1.356 2.345 1.00 92.62 85 GLY A CA 1
ATOM 603 C C . GLY A 1 85 ? -16.801 -1.328 3.369 1.00 92.62 85 GLY A C 1
ATOM 604 O O . GLY A 1 85 ? -17.136 -0.263 3.882 1.00 92.62 85 GLY A O 1
ATOM 605 N N . VAL A 1 86 ? -17.348 -2.492 3.736 1.00 95.00 86 VAL A N 1
ATOM 606 C CA . VAL A 1 86 ? -18.377 -2.591 4.788 1.00 95.00 86 VAL A CA 1
ATOM 607 C C . VAL A 1 86 ? -17.813 -2.183 6.152 1.00 95.00 86 VAL A C 1
ATOM 609 O O . VAL A 1 86 ? -18.439 -1.400 6.865 1.00 95.00 86 VAL A O 1
ATOM 612 N N . ILE A 1 87 ? -16.615 -2.658 6.504 1.00 94.81 87 ILE A N 1
ATOM 613 C CA . ILE A 1 87 ? -15.947 -2.291 7.765 1.00 94.81 87 ILE A CA 1
ATOM 614 C C . ILE A 1 87 ? -15.646 -0.786 7.795 1.00 94.81 87 ILE A C 1
ATOM 616 O O . ILE A 1 87 ? -15.898 -0.128 8.804 1.00 94.81 87 ILE A O 1
ATOM 620 N N . ALA A 1 88 ? -15.160 -0.228 6.684 1.00 92.56 88 ALA A N 1
ATOM 621 C CA . ALA A 1 88 ? -14.891 1.200 6.560 1.00 92.56 88 ALA A CA 1
ATOM 622 C C . ALA A 1 88 ? -16.166 2.041 6.740 1.00 92.56 88 ALA A C 1
ATOM 624 O O . ALA A 1 88 ? -16.129 3.045 7.447 1.00 92.56 88 ALA A O 1
ATOM 625 N N . LEU A 1 89 ? -17.304 1.612 6.178 1.00 95.38 89 LEU A N 1
ATOM 626 C CA . LEU A 1 89 ? -18.597 2.278 6.383 1.00 95.38 89 LEU A CA 1
ATOM 627 C C . LEU A 1 89 ? -19.014 2.286 7.855 1.00 95.38 89 LEU A C 1
ATOM 629 O O . LEU A 1 89 ? -19.416 3.330 8.364 1.00 95.38 89 LEU A O 1
ATOM 633 N N . ILE A 1 90 ? -18.880 1.154 8.550 1.00 95.69 90 ILE A N 1
ATOM 634 C CA . ILE A 1 90 ? -19.168 1.074 9.990 1.00 95.69 90 ILE A CA 1
ATOM 635 C C . ILE A 1 90 ? -18.254 2.029 10.768 1.00 95.69 90 ILE A C 1
ATOM 637 O O . ILE A 1 90 ? -18.729 2.745 11.646 1.00 95.69 90 ILE A O 1
ATOM 641 N N . GLY A 1 91 ? -16.966 2.085 10.419 1.00 94.00 91 GLY A N 1
ATOM 642 C CA . GLY A 1 91 ? -16.008 3.007 11.031 1.00 94.00 91 GLY A CA 1
ATOM 643 C C . GLY A 1 91 ? -16.377 4.478 10.824 1.00 94.00 91 GLY A C 1
ATOM 644 O O . GLY A 1 91 ? -16.332 5.255 11.774 1.00 94.00 91 GLY A O 1
ATOM 645 N N . VAL A 1 92 ? -16.800 4.857 9.614 1.00 95.44 92 VAL A N 1
ATOM 646 C CA . VAL A 1 92 ? -17.259 6.223 9.312 1.00 95.44 92 VAL A CA 1
ATOM 647 C C . VAL A 1 92 ? -18.521 6.565 10.100 1.00 95.44 92 VAL A C 1
ATOM 649 O O . VAL A 1 92 ? -18.586 7.638 10.693 1.00 95.44 92 VAL A O 1
ATOM 652 N N . VAL A 1 93 ? -19.501 5.658 10.167 1.00 95.12 93 VAL A N 1
ATOM 653 C CA . VAL A 1 93 ? -20.705 5.863 10.987 1.00 95.12 93 VAL A CA 1
ATOM 654 C C . VAL A 1 93 ? -20.319 6.025 12.459 1.00 95.12 93 VAL A C 1
ATOM 656 O O . VAL A 1 93 ? -20.729 6.999 13.079 1.00 95.12 93 VAL A O 1
ATOM 659 N N . GLY A 1 94 ? -19.474 5.149 13.006 1.00 92.31 94 GLY A N 1
ATOM 660 C CA . GLY A 1 94 ? -19.006 5.253 14.391 1.00 92.31 94 GLY A CA 1
ATOM 661 C C . GLY A 1 94 ? -18.267 6.563 14.684 1.00 92.31 94 GLY A C 1
ATOM 662 O O . GLY A 1 94 ? -18.476 7.155 15.742 1.00 92.31 94 GLY A O 1
ATOM 663 N N . LEU A 1 95 ? -17.461 7.056 13.737 1.00 92.25 95 LEU A N 1
ATOM 664 C CA . LEU A 1 95 ? -16.789 8.350 13.854 1.00 92.25 95 LEU A CA 1
ATOM 665 C C . LEU A 1 95 ? -17.796 9.508 13.877 1.00 92.25 95 LEU A C 1
ATOM 667 O O . LEU A 1 95 ? -17.674 10.386 14.724 1.00 92.25 95 LEU A O 1
ATOM 671 N N . ILE A 1 96 ? -18.800 9.495 12.995 1.00 94.12 96 ILE A N 1
ATOM 672 C CA . ILE A 1 96 ? -19.846 10.531 12.946 1.00 94.12 96 ILE A CA 1
ATOM 673 C C . ILE A 1 96 ? -20.647 10.556 14.252 1.00 94.12 96 ILE A C 1
ATOM 675 O O . ILE A 1 96 ? -20.846 11.626 14.817 1.00 94.12 96 ILE A O 1
ATOM 679 N N . TRP A 1 97 ? -21.060 9.389 14.753 1.00 92.62 97 TRP A N 1
ATOM 680 C CA . TRP A 1 97 ? -21.755 9.281 16.039 1.00 92.62 97 TRP A CA 1
ATOM 681 C C . TRP A 1 97 ? -20.893 9.799 17.191 1.00 92.62 97 TRP A C 1
ATOM 683 O O . TRP A 1 97 ? -21.362 10.602 17.985 1.00 92.62 97 TRP A O 1
ATOM 693 N N . THR A 1 98 ? -19.615 9.412 17.236 1.00 91.19 98 THR A N 1
ATOM 694 C CA . THR A 1 98 ? -18.687 9.862 18.287 1.00 91.19 98 THR A CA 1
ATOM 695 C C . THR A 1 98 ? -18.498 11.377 18.267 1.00 91.19 98 THR A C 1
ATOM 697 O O . THR A 1 98 ? -18.506 12.011 19.317 1.00 91.19 98 THR A O 1
ATOM 700 N N . VAL A 1 99 ? -18.333 11.971 17.082 1.00 90.44 99 VAL A N 1
ATOM 701 C CA . VAL A 1 99 ? -18.191 13.426 16.939 1.00 90.44 99 VAL A CA 1
ATOM 702 C C . VAL A 1 99 ? -19.472 14.137 17.391 1.00 90.44 99 VAL A C 1
ATOM 704 O O . VAL A 1 99 ? -19.394 15.079 18.176 1.00 90.44 99 VAL A O 1
ATOM 707 N N . HIS A 1 100 ? -20.644 13.628 17.012 1.00 86.12 100 HIS A N 1
ATOM 708 C CA . HIS A 1 100 ? -21.925 14.191 17.444 1.00 86.12 100 HIS A CA 1
ATOM 709 C C . HIS A 1 100 ? -22.158 14.057 18.964 1.00 86.12 100 HIS A C 1
ATOM 711 O O . HIS A 1 100 ? -22.677 14.967 19.617 1.00 86.12 100 HIS A O 1
ATOM 717 N N . ASP A 1 101 ? -21.712 12.954 19.568 1.00 82.25 101 ASP A N 1
ATOM 718 C CA . ASP A 1 101 ? -21.753 12.765 21.021 1.00 82.25 101 ASP A CA 1
ATOM 719 C C . ASP A 1 101 ? -20.808 13.745 21.745 1.00 82.25 101 ASP A C 1
ATOM 721 O O . ASP A 1 101 ? -21.132 14.228 22.831 1.00 82.25 101 ASP A O 1
ATOM 725 N N . THR A 1 102 ? -19.672 14.124 21.140 1.00 71.62 102 THR A N 1
ATOM 726 C CA . THR A 1 102 ? -18.784 15.154 21.718 1.00 71.62 102 THR A CA 1
ATOM 727 C C . THR A 1 102 ? -19.366 16.568 21.671 1.00 71.62 102 THR A C 1
ATOM 729 O O . THR A 1 102 ? -19.082 17.362 22.567 1.00 71.62 102 THR A O 1
ATOM 732 N N . GLU A 1 103 ? -20.205 16.883 20.683 1.00 70.69 103 GLU A N 1
ATOM 733 C CA . GLU A 1 103 ? -20.885 18.183 20.573 1.00 70.69 103 GLU A CA 1
ATOM 734 C C . GLU A 1 103 ? -22.016 18.304 21.606 1.00 70.69 103 GLU A C 1
ATOM 736 O O . GLU A 1 103 ? -22.150 19.333 22.265 1.00 70.69 103 GLU A O 1
ATOM 741 N N . THR A 1 104 ? -22.761 17.220 21.833 1.00 60.03 104 THR A N 1
ATOM 742 C CA . THR A 1 104 ? -23.847 17.174 22.832 1.00 60.03 104 THR A CA 1
ATOM 743 C C . THR A 1 104 ? -23.349 17.082 24.280 1.00 60.03 104 THR A C 1
ATOM 745 O O . THR A 1 104 ? -24.015 17.570 25.194 1.00 60.03 104 THR A O 1
ATOM 748 N N . ALA A 1 105 ? -22.153 16.530 24.515 1.00 59.84 105 ALA A N 1
ATOM 749 C CA . ALA A 1 105 ? -21.514 16.516 25.834 1.00 59.84 105 ALA A CA 1
ATOM 750 C C . ALA A 1 105 ? -20.927 17.883 26.257 1.00 59.84 105 ALA A C 1
ATOM 752 O O . ALA A 1 105 ? -20.626 18.076 27.436 1.00 59.84 105 ALA A O 1
ATOM 753 N N . GLY A 1 106 ? -20.780 18.837 25.327 1.00 55.16 106 GLY A N 1
ATOM 754 C CA . GLY A 1 106 ? -20.258 20.184 25.596 1.00 55.16 106 GLY A CA 1
ATOM 755 C C . GLY A 1 106 ? -21.245 21.142 26.281 1.00 55.16 106 GLY A C 1
ATOM 756 O O . GLY A 1 106 ? -20.819 22.139 26.860 1.00 55.16 106 GLY A O 1
ATOM 757 N N . GLU A 1 107 ? -22.547 20.837 26.273 1.00 58.84 107 GLU A N 1
ATOM 758 C CA . GLU A 1 107 ? -23.609 21.669 26.878 1.00 58.84 107 GLU A CA 1
ATOM 759 C C . GLU A 1 107 ? -24.056 21.182 28.273 1.00 58.84 107 GLU A C 1
ATOM 761 O O . GLU A 1 107 ? -24.965 21.745 28.883 1.00 58.84 107 GLU A O 1
ATOM 766 N N . GLY A 1 108 ? -23.394 20.157 28.818 1.00 56.47 108 GLY A N 1
ATOM 767 C CA . GLY A 1 108 ? -23.786 19.464 30.046 1.00 56.47 108 GLY A CA 1
ATOM 768 C C . GLY A 1 108 ? -22.834 19.626 31.230 1.00 56.47 108 GLY A C 1
ATOM 769 O O . GLY A 1 108 ? -22.607 18.651 31.939 1.00 56.47 108 GLY A O 1
ATOM 770 N N . THR A 1 109 ? -22.298 20.822 31.488 1.00 55.09 109 THR A N 1
ATOM 771 C CA . THR A 1 109 ? -21.729 21.130 32.816 1.00 55.09 109 THR A CA 1
ATOM 772 C C . THR A 1 109 ? -22.495 22.293 33.443 1.00 55.09 109 THR A C 1
ATOM 774 O O . THR A 1 109 ? -22.147 23.451 33.210 1.00 55.09 109 THR A O 1
ATOM 777 N N . PRO A 1 110 ? -23.557 22.018 34.232 1.00 53.31 110 PRO A N 1
ATOM 778 C CA . PRO A 1 110 ? -24.060 22.978 35.202 1.00 53.31 110 PRO A CA 1
ATOM 779 C C . PRO A 1 110 ? -22.902 23.359 36.118 1.00 53.31 110 PRO A C 1
ATOM 781 O O . PRO A 1 110 ? -22.121 22.494 36.520 1.00 53.31 110 PRO A O 1
ATOM 784 N N . GLY A 1 111 ? -22.787 24.655 36.399 1.00 60.31 111 GLY A N 1
ATOM 785 C CA . GLY A 1 111 ? -21.749 25.201 37.253 1.00 60.31 111 GLY A CA 1
ATOM 786 C C . GLY A 1 111 ? -21.566 24.362 38.511 1.00 60.31 111 GLY A C 1
ATOM 787 O O . GLY A 1 111 ? -22.494 24.179 39.296 1.00 60.31 111 GLY A O 1
ATOM 788 N N . VAL A 1 112 ? -20.339 23.890 38.715 1.00 59.38 112 VAL A N 1
ATOM 789 C CA . VAL A 1 112 ? -19.849 23.702 40.073 1.00 59.38 112 VAL A CA 1
ATOM 790 C C . VAL A 1 112 ? -19.621 25.116 40.590 1.00 59.38 112 VAL A C 1
ATOM 792 O O . VAL A 1 112 ? -18.556 25.704 40.418 1.00 59.38 112 VAL A O 1
ATOM 795 N N . GLU A 1 113 ? -20.709 25.690 41.102 1.00 57.78 113 GLU A N 1
ATOM 796 C CA . GLU A 1 113 ? -20.689 26.803 42.032 1.00 57.78 113 GLU A CA 1
ATOM 797 C C . GLU A 1 113 ? -19.679 26.439 43.118 1.00 57.78 113 GLU A C 1
ATOM 799 O O . GLU A 1 113 ? -19.862 25.491 43.883 1.00 57.78 113 GLU A O 1
ATOM 804 N N . SER A 1 114 ? -18.553 27.144 43.105 1.00 55.41 114 SER A N 1
ATOM 805 C CA . SER A 1 114 ? -17.636 27.216 44.226 1.00 55.41 114 SER A CA 1
ATOM 806 C C . SER A 1 114 ? -18.393 27.881 45.373 1.00 55.41 114 SER A C 1
ATOM 808 O O . SER A 1 114 ? -18.388 29.106 45.491 1.00 55.41 114 SER A O 1
ATOM 810 N N . GLY A 1 115 ? -19.108 27.068 46.148 1.00 60.00 115 GLY A N 1
ATOM 811 C CA . GLY A 1 115 ? -19.570 27.438 47.472 1.00 60.00 115 GLY A CA 1
ATOM 812 C C . GLY A 1 115 ? -18.354 27.639 48.366 1.00 60.00 115 GLY A C 1
ATOM 813 O O . GLY A 1 115 ? -17.482 26.771 48.428 1.00 60.00 115 GLY A O 1
ATOM 814 N N . ASP A 1 116 ? -18.302 28.822 48.977 1.00 61.53 116 ASP A N 1
ATOM 815 C CA . ASP A 1 116 ? -17.595 29.081 50.229 1.00 61.53 116 ASP A CA 1
ATOM 816 C C . ASP A 1 116 ? -17.772 27.902 51.196 1.00 61.53 116 ASP A C 1
ATOM 818 O O . ASP A 1 116 ? -18.882 27.385 51.286 1.00 61.53 116 ASP A O 1
ATOM 822 N N . ASP A 1 117 ? -16.685 27.521 51.878 1.00 55.91 117 ASP A N 1
ATOM 823 C CA . ASP A 1 117 ? -16.598 27.008 53.260 1.00 55.91 117 ASP A CA 1
ATOM 824 C C . ASP A 1 117 ? -15.112 26.838 53.656 1.00 55.91 117 ASP A C 1
ATOM 826 O O . ASP A 1 117 ? -14.414 25.980 53.061 1.00 55.91 117 ASP A O 1
#

Foldseek 3Di:
DLVVDDVSVVVVVVVVVVVVVVVVVVLQVVLLVVQCVVDDPPDRRDPVSSVVSSVVVVCVVVVQCVPPRPVSVVVVCCVVVVVVVVVVVVVVVVVVVVVVVVVVVVVPDDDPPPDDD

Radius of gyration: 24.19 Å; chains: 1; bounding box: 37×46×84 Å